Protein AF-A0A166RK08-F1 (afdb_monomer_lite)

pLDDT: mean 80.26, std 11.7, range [39.84, 94.56]

Foldseek 3Di:
DVPLVVCVVVVVLVPDPDPVSSVVSCCVSCVLVVLLVLLVLQVVLVVCVVVDPDDVVSVVVSCVVVVVLVVVLVVVLVVVVVVCVVVVHPDDVVVNVCSVVCSVVVSNVSNVVSNVVVVCVVVVNPDDPDDPPVVVVPPDPDPDPDPPPVPDDPDDDDDD

Secondary structure (DSSP, 8-state):
-HHHHHHHHHTGGGG-SSHHHHHHHHHHHHHHHHHHHHHHHHHHHHHHHHHS---HHHHHHHHHHHHHHHHHHHHHHHHHHHHHHHTT----HHHHHHHHHHHHHHHHHHHHHHHHHHHHHHTT-----------TT--PPPPPPPPTTTTS--------

Sequence (160 aa):
MLGFIQVLLKGDWRDLPTLRQRLLALEMLAMPFFQALAGLLLPTSLLLAVVLRAPVTLVLLYWLPLGLAVMLVVAEQAAFQEFRRAYGLRATWVDSVRLVVGAPFYQLVLSAAALRATVRLARGQLEWEKTTHLGAHHTVPTPREPGPRELAPRGLEGAL

Structure (mmCIF, N/CA/C/O backbone):
data_AF-A0A166RK08-F1
#
_entry.id   AF-A0A166RK08-F1
#
loop_
_atom_site.group_PDB
_atom_site.id
_atom_site.type_symbol
_atom_site.label_atom_id
_atom_site.label_alt_id
_atom_site.label_comp_id
_atom_site.label_asym_id
_atom_site.label_entity_id
_atom_site.label_seq_id
_atom_site.pdbx_PDB_ins_code
_atom_site.Cartn_x
_atom_site.Cartn_y
_atom_site.Cartn_z
_atom_site.occupancy
_atom_site.B_iso_or_equiv
_atom_site.auth_seq_id
_atom_site.auth_comp_id
_atom_site.auth_asym_id
_atom_site.auth_atom_id
_atom_site.pdbx_PDB_model_num
ATOM 1 N N . MET A 1 1 ? 5.913 12.310 -0.322 1.00 56.25 1 MET A N 1
ATOM 2 C CA . MET A 1 1 ? 6.627 11.032 -0.559 1.00 56.25 1 MET A CA 1
ATOM 3 C C . MET A 1 1 ? 8.145 11.110 -0.370 1.00 56.25 1 MET A C 1
ATOM 5 O O . MET A 1 1 ? 8.744 10.056 -0.242 1.00 56.25 1 MET A O 1
ATOM 9 N N . LEU A 1 2 ? 8.781 12.290 -0.292 1.00 62.44 2 LEU A N 1
ATOM 10 C CA . LEU A 1 2 ? 10.241 12.367 -0.098 1.00 62.44 2 LEU A CA 1
ATOM 11 C C . LEU A 1 2 ? 10.730 11.886 1.278 1.00 62.44 2 LEU A C 1
ATOM 13 O O . LEU A 1 2 ? 11.774 11.256 1.329 1.00 62.44 2 LEU A O 1
ATOM 17 N N . GLY A 1 3 ? 9.984 12.116 2.366 1.00 75.94 3 GLY A N 1
ATOM 18 C CA . GLY A 1 3 ? 10.490 11.875 3.728 1.00 75.94 3 GLY A CA 1
ATOM 19 C C . GLY A 1 3 ? 10.945 10.436 4.001 1.00 75.94 3 GLY A C 1
ATOM 20 O O . GLY A 1 3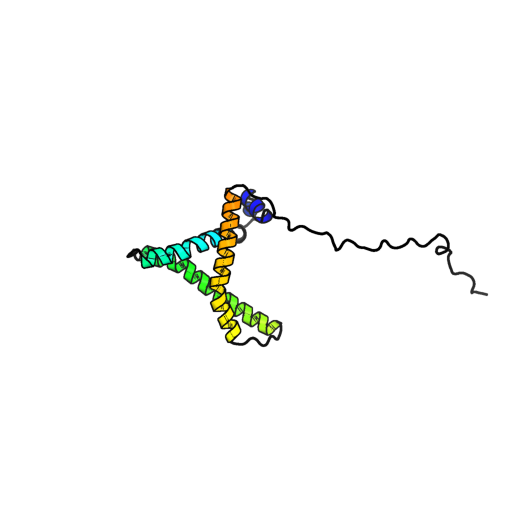 ? 12.088 10.215 4.382 1.00 75.94 3 GLY A O 1
ATOM 21 N N . PHE A 1 4 ? 10.097 9.433 3.748 1.00 81.31 4 PHE A N 1
ATOM 22 C CA . PHE A 1 4 ? 10.490 8.039 3.989 1.00 81.31 4 PHE A CA 1
ATOM 23 C C . PHE A 1 4 ? 11.543 7.553 2.978 1.00 81.31 4 PHE A C 1
ATOM 25 O O . PHE A 1 4 ? 12.470 6.852 3.359 1.00 81.31 4 PHE A O 1
ATOM 32 N N . ILE A 1 5 ? 11.475 7.968 1.707 1.00 81.44 5 ILE A N 1
ATOM 33 C CA . ILE A 1 5 ? 12.479 7.586 0.698 1.00 81.44 5 ILE A CA 1
ATOM 34 C C . ILE A 1 5 ? 13.852 8.160 1.063 1.00 81.44 5 ILE A C 1
ATOM 36 O O . ILE A 1 5 ? 14.854 7.465 0.939 1.00 81.44 5 ILE A O 1
ATOM 40 N N . GLN A 1 6 ? 13.902 9.396 1.566 1.00 82.69 6 GLN A N 1
ATOM 41 C CA . GLN A 1 6 ? 15.130 10.005 2.075 1.00 82.69 6 GLN A CA 1
ATOM 42 C C . GLN A 1 6 ? 15.705 9.194 3.233 1.00 82.69 6 GLN A C 1
ATOM 44 O O . GLN A 1 6 ? 16.880 8.858 3.190 1.00 82.69 6 GLN A O 1
ATOM 49 N N . VAL A 1 7 ? 14.887 8.815 4.217 1.00 86.06 7 VAL A N 1
ATOM 50 C CA . VAL A 1 7 ? 15.321 7.973 5.346 1.00 86.06 7 VAL A CA 1
ATOM 51 C C . VAL A 1 7 ? 15.803 6.595 4.868 1.00 86.06 7 VAL A C 1
ATOM 53 O O . VAL A 1 7 ? 16.823 6.094 5.345 1.00 86.06 7 VAL A O 1
ATOM 56 N N . LEU A 1 8 ? 15.117 5.993 3.890 1.00 85.25 8 LEU A N 1
ATOM 57 C CA . LEU A 1 8 ? 15.478 4.695 3.317 1.00 85.25 8 LEU A CA 1
ATOM 58 C C . LEU A 1 8 ? 16.829 4.749 2.589 1.00 85.25 8 LEU A C 1
ATOM 60 O O . LEU A 1 8 ? 17.678 3.889 2.829 1.00 85.25 8 LEU A O 1
ATOM 64 N N . LEU A 1 9 ? 17.022 5.757 1.728 1.00 84.00 9 LEU A N 1
ATOM 65 C CA . LEU A 1 9 ? 18.232 5.953 0.919 1.00 84.00 9 LEU A CA 1
ATOM 66 C C . LEU A 1 9 ? 19.424 6.422 1.754 1.00 84.00 9 LEU A C 1
ATOM 68 O O . LEU A 1 9 ? 20.539 5.956 1.541 1.00 84.00 9 LEU A O 1
ATOM 72 N N . LYS A 1 10 ? 19.189 7.327 2.708 1.00 86.75 10 LYS A N 1
ATOM 73 C CA . LYS A 1 10 ? 20.212 7.822 3.634 1.00 86.75 10 LYS A CA 1
ATOM 74 C C . LYS A 1 10 ? 20.691 6.723 4.582 1.00 86.75 10 LYS A C 1
ATOM 76 O O . LYS A 1 10 ? 21.840 6.736 5.003 1.00 86.75 10 LYS A O 1
ATOM 81 N N . GLY A 1 11 ? 19.838 5.736 4.855 1.00 86.00 11 GLY A N 1
ATOM 82 C CA . GLY A 1 11 ? 20.203 4.571 5.650 1.00 86.00 11 GLY A CA 1
ATOM 83 C C . GLY A 1 11 ? 20.079 4.781 7.155 1.00 86.00 11 GLY A C 1
ATOM 84 O O . GLY A 1 11 ? 20.505 3.901 7.894 1.00 86.00 11 GLY A O 1
ATOM 85 N N . ASP A 1 12 ? 19.445 5.871 7.603 1.00 85.75 12 ASP A N 1
ATOM 86 C CA . ASP A 1 12 ? 19.243 6.207 9.026 1.00 85.75 12 ASP A CA 1
ATOM 87 C C . ASP A 1 12 ? 18.565 5.057 9.811 1.00 85.75 12 ASP A C 1
ATOM 89 O O . ASP A 1 12 ? 18.757 4.888 11.011 1.00 85.75 12 ASP A O 1
ATOM 93 N N . TRP A 1 13 ? 17.795 4.199 9.131 1.00 87.38 13 TRP A N 1
ATOM 94 C CA . TRP A 1 13 ? 17.163 3.011 9.720 1.00 87.38 13 TRP A CA 1
ATOM 95 C C . TRP A 1 13 ? 18.163 1.941 10.195 1.00 87.38 13 TRP A C 1
ATOM 97 O O . TRP A 1 13 ? 17.809 1.082 11.005 1.00 87.38 13 TRP A O 1
ATOM 107 N N . ARG A 1 14 ? 19.407 1.961 9.700 1.00 86.94 14 ARG A N 1
ATOM 108 C CA . ARG A 1 14 ? 20.468 1.018 10.091 1.00 86.94 14 ARG A CA 1
ATOM 109 C C . ARG A 1 14 ? 21.079 1.357 11.444 1.00 86.94 14 ARG A C 1
ATOM 111 O O . ARG A 1 14 ? 21.605 0.454 12.090 1.00 86.94 14 ARG A O 1
ATOM 118 N N . ASP A 1 15 ? 20.938 2.597 11.897 1.00 90.31 15 ASP A N 1
ATOM 119 C CA . ASP A 1 15 ? 21.475 3.056 13.181 1.00 90.31 15 ASP A CA 1
ATOM 120 C C . ASP A 1 15 ? 20.633 2.579 14.374 1.00 90.31 15 ASP A C 1
ATOM 122 O O . ASP A 1 15 ? 21.021 2.737 15.531 1.00 90.31 15 ASP A O 1
ATOM 126 N N . LEU A 1 16 ? 19.493 1.928 14.115 1.00 88.75 16 LEU A N 1
ATOM 127 C CA . LEU A 1 16 ? 18.654 1.358 15.162 1.00 88.75 16 LEU A CA 1
ATOM 128 C C . LEU A 1 16 ? 19.391 0.241 15.928 1.00 88.75 16 LEU A C 1
ATOM 130 O O . LEU A 1 16 ? 20.085 -0.579 15.311 1.00 88.75 16 LEU A O 1
ATOM 134 N N . PRO A 1 17 ? 19.222 0.162 17.261 1.00 89.50 17 PRO A N 1
ATOM 135 C CA . PRO A 1 17 ? 20.058 -0.681 18.113 1.00 89.50 17 PRO A CA 1
ATOM 136 C C . PRO A 1 17 ? 19.747 -2.176 17.987 1.00 89.50 17 PRO A C 1
ATOM 138 O O . PRO A 1 17 ? 20.642 -3.000 18.149 1.00 89.50 17 PRO A O 1
ATOM 141 N N . THR A 1 18 ? 18.502 -2.554 17.675 1.00 94.00 18 THR A N 1
ATOM 142 C CA . THR A 1 18 ? 18.110 -3.970 17.558 1.00 94.00 18 THR A CA 1
ATOM 143 C C . THR A 1 18 ? 17.767 -4.365 16.126 1.00 94.00 18 THR A C 1
ATOM 145 O O . THR A 1 18 ? 17.144 -3.605 15.384 1.00 94.00 18 THR A O 1
ATOM 148 N N . LEU A 1 19 ? 18.094 -5.608 15.748 1.00 89.50 19 LEU A N 1
ATOM 149 C CA . LEU A 1 19 ? 17.718 -6.173 14.444 1.00 89.50 19 LEU A CA 1
ATOM 150 C C . LEU A 1 19 ? 16.202 -6.143 14.216 1.00 89.50 19 LEU A C 1
ATOM 152 O O . LEU A 1 19 ? 15.757 -5.861 13.109 1.00 89.50 19 LEU A O 1
ATOM 156 N N . ARG A 1 20 ? 15.406 -6.364 15.269 1.00 89.88 20 ARG A N 1
ATOM 157 C CA . ARG A 1 20 ? 13.942 -6.299 15.194 1.00 89.88 20 ARG A CA 1
ATOM 158 C C . ARG A 1 20 ? 13.452 -4.897 14.830 1.00 89.88 20 ARG A C 1
ATOM 160 O O . ARG A 1 20 ? 12.595 -4.770 13.967 1.00 89.88 20 ARG A O 1
ATOM 167 N N . GLN A 1 21 ? 14.009 -3.850 15.440 1.00 88.31 21 GLN A N 1
ATOM 168 C CA . GLN A 1 21 ? 13.662 -2.465 15.097 1.00 88.31 21 GLN A CA 1
ATOM 169 C C . GLN A 1 21 ? 14.091 -2.108 13.674 1.00 88.31 21 GLN A C 1
ATOM 171 O O . GLN A 1 21 ? 13.336 -1.445 12.972 1.00 88.31 21 GLN A O 1
ATOM 176 N N . ARG A 1 22 ? 15.257 -2.591 13.224 1.00 91.56 22 ARG A N 1
ATOM 177 C CA . ARG A 1 22 ? 15.703 -2.420 11.832 1.00 91.56 22 ARG A CA 1
ATOM 178 C C . ARG A 1 22 ? 14.738 -3.074 10.850 1.00 91.56 22 ARG A C 1
ATOM 180 O O . ARG A 1 22 ? 14.401 -2.458 9.846 1.00 91.56 22 ARG A O 1
ATOM 187 N N . LEU A 1 23 ? 14.282 -4.293 11.151 1.00 89.25 23 LEU A N 1
ATOM 188 C CA . LEU A 1 23 ? 13.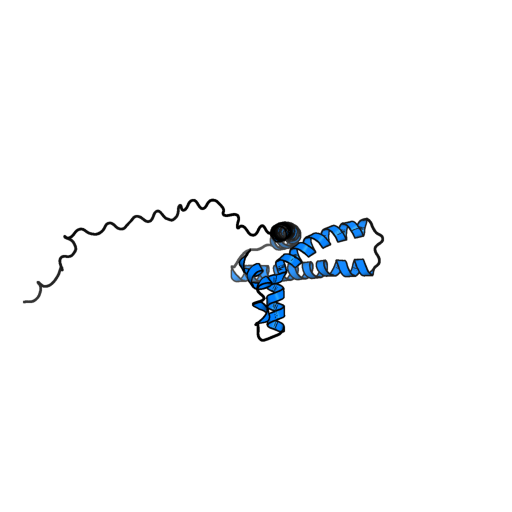325 -5.014 10.313 1.00 89.25 23 LEU A CA 1
ATOM 189 C C . LEU A 1 23 ? 11.980 -4.284 10.249 1.00 89.25 23 LEU A C 1
ATOM 191 O O . LEU A 1 23 ? 11.457 -4.095 9.161 1.00 89.25 23 LEU A O 1
ATOM 195 N N . LEU A 1 24 ? 11.469 -3.822 11.395 1.00 88.81 24 LEU A N 1
ATOM 196 C CA . LEU A 1 24 ? 10.213 -3.068 11.476 1.00 88.81 24 LEU A CA 1
ATOM 197 C C . LEU A 1 24 ? 10.296 -1.726 10.738 1.00 88.81 24 LEU A C 1
ATOM 199 O O . LEU A 1 24 ? 9.372 -1.346 10.026 1.00 88.81 24 LEU A O 1
ATOM 203 N N . ALA A 1 25 ? 11.416 -1.012 10.872 1.00 89.56 25 ALA A N 1
ATOM 204 C CA . ALA A 1 25 ? 11.645 0.212 10.116 1.00 89.56 25 ALA A CA 1
ATOM 205 C C . ALA A 1 25 ? 11.668 -0.092 8.614 1.00 89.56 25 ALA A C 1
ATOM 207 O O . ALA A 1 25 ? 10.941 0.535 7.847 1.00 89.56 25 ALA A O 1
ATOM 208 N N . LEU A 1 26 ? 12.444 -1.095 8.194 1.00 89.38 26 LEU A N 1
ATOM 209 C CA . LEU A 1 26 ? 12.509 -1.502 6.796 1.00 89.38 26 LEU A CA 1
ATOM 210 C C . LEU A 1 26 ? 11.131 -1.902 6.257 1.00 89.38 26 LEU A C 1
ATOM 212 O O . LEU A 1 26 ? 10.788 -1.494 5.155 1.00 89.38 26 LEU A O 1
ATOM 216 N N . GLU A 1 27 ? 10.337 -2.640 7.031 1.00 84.94 27 GLU A N 1
ATOM 217 C CA . GLU A 1 27 ? 8.965 -3.016 6.689 1.00 84.94 27 GLU A CA 1
ATOM 218 C C . GLU A 1 27 ? 8.107 -1.777 6.402 1.00 84.94 27 GLU A C 1
ATOM 220 O O . GLU A 1 27 ? 7.556 -1.658 5.308 1.00 84.94 27 GLU A O 1
ATOM 225 N N . MET A 1 28 ? 8.069 -0.806 7.322 1.00 87.00 28 MET A N 1
ATOM 226 C CA . MET A 1 28 ? 7.292 0.429 7.145 1.00 87.00 28 MET A CA 1
ATOM 227 C C . MET A 1 28 ? 7.781 1.270 5.959 1.00 87.00 28 MET A C 1
ATOM 229 O O . MET A 1 28 ? 6.979 1.810 5.198 1.00 87.00 28 MET A O 1
ATOM 233 N N . LEU A 1 29 ? 9.100 1.384 5.788 1.00 89.00 29 LEU A N 1
ATOM 234 C CA . LEU A 1 29 ? 9.723 2.179 4.728 1.00 89.00 29 LEU A CA 1
ATOM 235 C C . LEU A 1 29 ? 9.573 1.535 3.340 1.00 89.00 29 LEU A C 1
ATOM 237 O O . LEU A 1 29 ? 9.441 2.248 2.342 1.00 89.00 29 LEU A O 1
ATOM 241 N N . ALA A 1 30 ? 9.589 0.203 3.267 1.00 86.88 30 ALA A N 1
ATOM 242 C CA . ALA A 1 30 ? 9.502 -0.554 2.022 1.00 86.88 30 ALA A CA 1
ATOM 243 C C . ALA A 1 30 ? 8.057 -0.894 1.612 1.00 86.88 30 ALA A C 1
ATOM 245 O O . ALA A 1 30 ? 7.824 -1.272 0.460 1.00 86.88 30 ALA A O 1
ATOM 246 N N . MET A 1 31 ? 7.084 -0.737 2.516 1.00 85.19 31 MET A N 1
ATOM 247 C CA . MET A 1 31 ? 5.677 -1.095 2.301 1.00 85.19 31 MET A CA 1
ATOM 248 C C . MET A 1 31 ? 5.093 -0.603 0.961 1.00 85.19 31 MET A C 1
ATOM 250 O O . MET A 1 31 ? 4.500 -1.421 0.252 1.00 85.19 31 MET A O 1
ATOM 254 N N . PRO A 1 32 ? 5.306 0.656 0.516 1.00 84.00 32 PRO A N 1
ATOM 255 C CA . PRO A 1 32 ? 4.761 1.128 -0.761 1.00 84.00 32 PRO A CA 1
ATOM 256 C C . PRO A 1 32 ? 5.309 0.371 -1.980 1.00 84.00 32 PRO A C 1
ATOM 258 O O . PRO A 1 32 ? 4.610 0.212 -2.979 1.00 84.00 32 PRO A O 1
ATOM 261 N N . PHE A 1 33 ? 6.547 -0.127 -1.911 1.00 85.00 33 PHE A N 1
ATOM 262 C CA . PHE A 1 33 ? 7.160 -0.901 -2.992 1.00 85.00 33 PHE A CA 1
ATOM 263 C C . PHE A 1 33 ? 6.607 -2.322 -3.042 1.00 85.00 33 PHE A C 1
ATOM 265 O O . PHE A 1 33 ? 6.311 -2.820 -4.126 1.00 85.00 33 PHE A O 1
ATOM 272 N N . PHE A 1 34 ? 6.403 -2.953 -1.881 1.00 84.38 34 PHE A N 1
ATOM 273 C CA . PHE A 1 34 ? 5.708 -4.238 -1.810 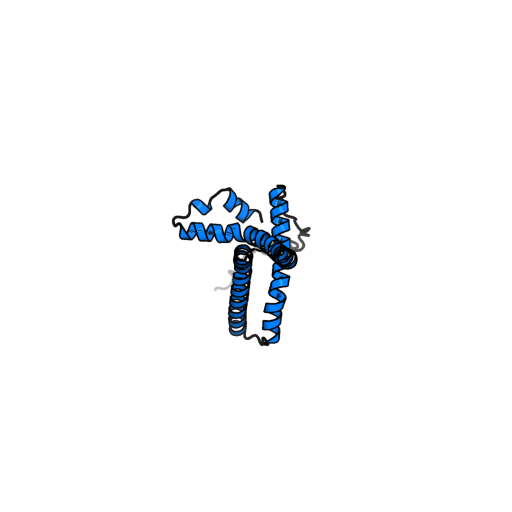1.00 84.38 34 PHE A CA 1
ATOM 274 C C . PHE A 1 34 ? 4.274 -4.129 -2.323 1.00 84.38 34 PHE A C 1
ATOM 276 O O . PHE A 1 34 ? 3.818 -5.016 -3.037 1.00 84.38 34 PHE A O 1
ATOM 283 N N . GLN A 1 35 ? 3.587 -3.023 -2.035 1.00 84.38 35 GLN A N 1
ATOM 284 C CA . GLN A 1 35 ? 2.250 -2.752 -2.554 1.00 84.38 35 GLN A CA 1
ATOM 285 C C . GLN A 1 35 ? 2.244 -2.591 -4.081 1.00 84.38 35 GLN A C 1
ATOM 287 O O . GLN A 1 35 ? 1.394 -3.174 -4.751 1.00 84.38 35 GLN A O 1
ATOM 292 N N . ALA A 1 36 ? 3.212 -1.865 -4.650 1.00 86.06 36 ALA A N 1
ATOM 293 C CA . ALA A 1 36 ? 3.376 -1.773 -6.101 1.00 86.06 36 ALA A CA 1
ATOM 294 C C . ALA A 1 36 ? 3.671 -3.147 -6.734 1.00 86.06 36 ALA A C 1
ATOM 296 O O . ALA A 1 36 ? 3.078 -3.500 -7.754 1.00 86.06 36 ALA A O 1
ATOM 297 N N . LEU A 1 37 ? 4.548 -3.943 -6.110 1.00 86.25 37 LEU A N 1
ATOM 298 C CA . LEU A 1 37 ? 4.895 -5.288 -6.566 1.00 86.25 37 LEU A CA 1
ATOM 299 C C . LEU A 1 37 ? 3.691 -6.235 -6.506 1.00 86.25 37 LEU A C 1
ATOM 301 O O . LEU A 1 37 ? 3.404 -6.914 -7.487 1.00 86.25 37 LEU A O 1
ATOM 305 N N . ALA A 1 38 ? 2.956 -6.255 -5.394 1.00 82.62 38 ALA A N 1
ATOM 306 C CA . ALA A 1 38 ? 1.732 -7.040 -5.239 1.00 82.62 38 ALA A CA 1
ATOM 307 C C . ALA A 1 38 ? 0.675 -6.638 -6.278 1.00 82.62 38 ALA A C 1
ATOM 309 O O . ALA A 1 38 ? 0.050 -7.503 -6.891 1.00 82.62 38 ALA A O 1
ATOM 310 N N . GLY A 1 39 ? 0.548 -5.333 -6.535 1.00 83.06 39 GLY A N 1
ATOM 311 C CA . GLY A 1 39 ? -0.302 -4.772 -7.580 1.00 83.06 39 GLY A CA 1
ATOM 312 C C . GLY A 1 39 ? 0.016 -5.263 -8.991 1.00 83.06 39 GLY A C 1
ATOM 313 O O . GLY A 1 39 ? -0.889 -5.363 -9.812 1.00 83.06 39 GLY A O 1
ATOM 314 N N . LEU A 1 40 ? 1.279 -5.597 -9.274 1.00 84.88 40 LEU A N 1
ATOM 315 C CA . LEU A 1 40 ? 1.705 -6.180 -10.548 1.00 84.88 40 LEU A CA 1
ATOM 316 C C . LEU A 1 40 ? 1.575 -7.710 -10.555 1.00 84.88 40 LEU A C 1
ATOM 318 O O . LEU A 1 40 ? 1.139 -8.296 -11.546 1.00 84.88 40 LEU A O 1
ATOM 322 N N . LEU A 1 41 ? 1.939 -8.366 -9.452 1.00 82.81 41 LEU A N 1
ATOM 323 C CA . LEU A 1 41 ? 1.940 -9.823 -9.331 1.00 82.81 41 LEU A CA 1
ATOM 324 C C . LEU A 1 41 ? 0.532 -10.418 -9.360 1.00 82.81 41 LEU A C 1
ATOM 326 O O . LEU A 1 41 ? 0.344 -11.440 -10.006 1.00 82.81 41 LEU A O 1
ATOM 330 N N . LEU A 1 42 ? -0.457 -9.796 -8.711 1.00 78.44 42 LEU A N 1
ATOM 331 C CA . LEU A 1 42 ? -1.838 -10.299 -8.679 1.00 78.44 42 LEU A CA 1
ATOM 332 C C . LEU A 1 42 ? -2.511 -10.396 -10.064 1.00 78.44 42 LEU A C 1
ATOM 334 O O . LEU A 1 42 ? -3.018 -11.465 -10.396 1.00 78.44 42 LEU A O 1
ATOM 338 N N . PRO A 1 43 ? -2.530 -9.352 -10.916 1.00 78.88 43 PRO A N 1
ATOM 339 C CA . PRO A 1 43 ? -3.102 -9.483 -12.257 1.00 78.88 43 PRO A CA 1
ATOM 340 C C . PRO A 1 43 ? -2.274 -10.426 -13.137 1.00 78.88 43 PRO A C 1
ATOM 342 O O . PRO A 1 43 ? -2.834 -11.180 -13.933 1.00 78.88 43 PRO A O 1
ATOM 345 N N . THR A 1 44 ? -0.947 -10.432 -12.967 1.00 80.12 44 THR A N 1
ATOM 346 C CA . THR A 1 44 ? -0.053 -11.332 -13.709 1.00 80.12 44 THR A CA 1
ATOM 347 C C . THR A 1 44 ? -0.311 -12.793 -13.346 1.00 80.12 44 THR A C 1
ATOM 349 O O . THR A 1 44 ? -0.335 -13.647 -14.226 1.00 80.12 44 THR A O 1
ATOM 352 N N . SER A 1 45 ? -0.559 -13.094 -12.070 1.00 69.44 45 SER A N 1
ATOM 353 C CA . SER A 1 45 ? -0.866 -14.446 -11.606 1.00 69.44 45 SER A CA 1
ATOM 354 C C . SER A 1 45 ? -2.183 -14.957 -12.161 1.00 69.44 45 SER A C 1
ATOM 356 O O . SER A 1 45 ? -2.237 -16.088 -12.636 1.00 69.44 45 SER A O 1
ATOM 358 N N . LEU A 1 46 ? -3.216 -14.112 -12.172 1.00 74.69 46 LEU A N 1
ATOM 359 C CA . LEU A 1 46 ? -4.514 -14.445 -12.743 1.00 74.69 46 LEU A CA 1
ATOM 360 C C . LEU A 1 46 ? -4.389 -14.729 -14.245 1.00 74.69 46 LEU A C 1
ATOM 362 O O . LEU A 1 46 ? -4.926 -15.721 -14.731 1.00 74.69 46 LEU A O 1
ATOM 366 N N . LEU A 1 47 ? -3.622 -13.904 -14.965 1.00 79.94 47 LEU A N 1
ATOM 367 C CA . LEU A 1 47 ? -3.349 -14.105 -16.387 1.00 79.94 47 LEU A CA 1
ATOM 368 C C . LEU A 1 47 ? -2.590 -15.417 -16.638 1.00 79.94 47 LEU A C 1
ATOM 370 O O . LEU A 1 47 ? -2.999 -16.219 -17.475 1.00 79.94 47 LEU A O 1
ATOM 374 N N . LEU A 1 48 ? -1.511 -15.668 -15.892 1.00 75.00 48 LEU A N 1
ATOM 375 C CA . LEU A 1 48 ? -0.709 -16.888 -16.020 1.00 75.00 48 LEU A CA 1
ATOM 376 C C . LEU A 1 48 ? -1.502 -18.144 -15.644 1.00 75.00 48 LEU A C 1
ATOM 378 O O . LEU A 1 48 ? -1.313 -19.171 -16.284 1.00 75.00 48 LEU A O 1
ATOM 382 N N . ALA A 1 49 ? -2.391 -18.078 -14.651 1.00 70.12 49 ALA A N 1
ATOM 383 C CA . ALA A 1 49 ? -3.225 -19.208 -14.244 1.00 70.12 49 ALA A CA 1
ATOM 384 C C . ALA A 1 49 ? -4.234 -19.618 -15.328 1.00 70.12 49 ALA A C 1
ATOM 386 O O . ALA A 1 49 ? -4.552 -20.798 -15.454 1.00 70.12 49 ALA A O 1
ATOM 387 N N . VAL A 1 50 ? -4.726 -18.658 -16.117 1.00 72.19 50 VAL A N 1
ATOM 388 C CA . VAL A 1 50 ? -5.642 -18.923 -17.236 1.00 72.19 50 VAL A CA 1
ATOM 389 C C . VAL A 1 50 ? -4.883 -19.393 -18.483 1.00 72.19 50 VAL A C 1
ATOM 391 O O . VAL A 1 50 ? -5.388 -20.231 -19.228 1.00 72.19 50 VAL A O 1
ATOM 394 N N . VAL A 1 51 ? -3.673 -18.873 -18.718 1.00 74.81 51 VAL A N 1
ATOM 395 C CA . VAL A 1 51 ? -2.923 -19.090 -19.969 1.00 74.81 51 VAL A CA 1
ATOM 396 C C . VAL A 1 51 ? -1.945 -20.271 -19.895 1.00 74.81 51 VAL A C 1
ATOM 398 O O . VAL A 1 51 ? -1.767 -20.976 -20.887 1.00 74.81 51 VAL A O 1
ATOM 401 N N . LEU A 1 52 ? -1.307 -20.522 -18.749 1.00 64.94 52 LEU 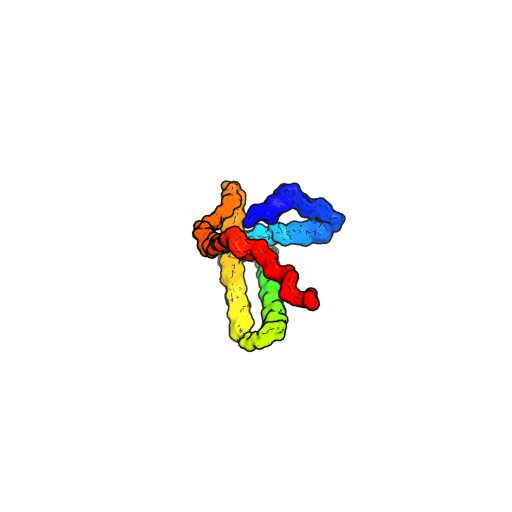A N 1
ATOM 402 C CA . LEU A 1 52 ? -0.347 -21.613 -18.578 1.00 64.94 52 LEU A CA 1
ATOM 403 C C . LEU A 1 52 ? -0.927 -22.717 -17.692 1.00 64.94 52 LEU A C 1
ATOM 405 O O . LEU A 1 52 ? -1.429 -22.462 -16.600 1.00 64.94 52 LEU A O 1
ATOM 409 N N . ARG A 1 53 ? -0.731 -23.978 -18.103 1.00 66.88 53 ARG A N 1
ATOM 410 C CA . ARG A 1 53 ? -0.760 -25.143 -17.199 1.00 66.88 53 ARG A CA 1
ATOM 411 C C . ARG A 1 53 ? 0.424 -25.027 -16.235 1.00 66.88 53 ARG A C 1
ATOM 413 O O . ARG A 1 53 ? 1.467 -25.643 -16.440 1.00 66.88 53 ARG A O 1
ATOM 420 N N . ALA A 1 54 ? 0.305 -24.124 -15.267 1.00 63.69 54 ALA A N 1
ATOM 421 C CA . ALA A 1 54 ? 1.416 -23.706 -14.436 1.00 63.69 54 ALA A CA 1
ATOM 422 C C . ALA A 1 54 ? 1.862 -24.851 -13.508 1.00 63.69 54 ALA A C 1
ATOM 424 O O . ALA A 1 54 ? 1.018 -25.555 -12.947 1.00 63.69 54 ALA A O 1
ATOM 425 N N . PRO A 1 55 ? 3.178 -25.041 -13.313 1.00 73.75 55 PRO A N 1
ATOM 426 C CA . PRO A 1 55 ? 3.688 -25.980 -12.325 1.00 73.75 55 PRO A CA 1
ATOM 427 C C . PRO A 1 55 ? 3.175 -25.608 -10.929 1.00 73.75 55 PRO A C 1
ATOM 429 O O . PRO A 1 55 ? 3.129 -24.431 -10.563 1.00 73.75 55 PRO A O 1
ATOM 432 N N . VAL A 1 56 ? 2.826 -26.625 -10.137 1.00 76.94 56 VAL A N 1
ATOM 433 C CA . VAL A 1 56 ? 2.204 -26.493 -8.804 1.00 76.94 56 VAL A CA 1
ATOM 434 C C . VAL A 1 56 ? 2.959 -25.516 -7.893 1.00 76.94 56 VAL A C 1
ATOM 436 O O . VAL A 1 56 ? 2.337 -24.752 -7.160 1.00 76.94 56 VAL A O 1
ATOM 439 N N . THR A 1 57 ? 4.290 -25.462 -7.981 1.00 77.06 57 THR A N 1
ATOM 440 C CA . THR A 1 57 ? 5.125 -24.537 -7.198 1.00 77.06 57 THR A CA 1
ATOM 441 C C . THR A 1 57 ? 4.810 -23.063 -7.466 1.00 77.06 57 THR A C 1
ATOM 443 O O . THR A 1 57 ? 4.752 -22.274 -6.526 1.00 77.06 57 THR A O 1
ATOM 446 N N . LEU A 1 58 ? 4.572 -22.678 -8.726 1.00 74.06 58 LEU A N 1
ATOM 447 C CA . LEU A 1 58 ? 4.204 -21.298 -9.067 1.00 74.06 58 LEU A CA 1
ATOM 448 C C . LEU A 1 58 ? 2.808 -20.961 -8.553 1.00 74.06 58 LEU A C 1
ATOM 450 O O . LEU A 1 58 ? 2.593 -19.857 -8.062 1.00 74.06 58 LEU A O 1
ATOM 454 N N . VAL A 1 59 ? 1.885 -21.922 -8.614 1.00 74.62 59 VAL A N 1
ATOM 455 C CA . VAL A 1 59 ? 0.545 -21.761 -8.044 1.00 74.62 59 VAL A CA 1
ATOM 456 C C . VAL A 1 59 ? 0.658 -21.484 -6.544 1.00 74.62 59 VAL A C 1
ATOM 458 O O . VAL A 1 59 ? 0.155 -20.465 -6.085 1.00 74.62 59 VAL A O 1
ATOM 461 N N . LEU A 1 60 ? 1.396 -22.310 -5.795 1.00 79.38 60 LEU A N 1
ATOM 462 C CA . LEU A 1 60 ? 1.612 -22.118 -4.355 1.00 79.38 60 LEU A CA 1
ATOM 463 C C . LEU A 1 60 ? 2.235 -20.755 -4.026 1.00 79.38 60 LEU A C 1
ATOM 465 O O . LEU A 1 60 ? 1.756 -20.073 -3.122 1.00 79.38 60 LEU A O 1
ATOM 469 N N . LEU A 1 61 ? 3.253 -20.327 -4.780 1.00 78.81 61 LEU A N 1
ATOM 470 C CA . LEU A 1 61 ? 3.893 -19.026 -4.572 1.00 78.81 61 LEU A CA 1
ATOM 471 C C . LEU A 1 61 ? 2.910 -17.862 -4.776 1.00 78.81 61 LEU A C 1
ATOM 473 O O . LEU A 1 61 ? 2.928 -16.895 -4.018 1.00 78.81 61 LEU A O 1
ATOM 477 N N . TYR A 1 62 ? 2.022 -17.968 -5.765 1.00 73.00 62 TYR A N 1
ATOM 478 C CA . TYR A 1 62 ? 1.014 -16.946 -6.040 1.00 73.00 62 TYR A CA 1
ATOM 479 C C . TYR A 1 62 ? -0.169 -16.944 -5.063 1.00 73.00 62 TYR A C 1
ATOM 481 O O . TYR A 1 62 ? -0.858 -15.929 -4.962 1.00 73.00 62 TYR A O 1
ATOM 489 N N . TRP A 1 63 ? -0.375 -18.014 -4.291 1.00 77.94 63 TRP A N 1
ATOM 490 C CA . TRP A 1 63 ? -1.370 -18.040 -3.214 1.00 77.94 63 TRP A CA 1
ATOM 491 C C . TRP A 1 63 ? -0.919 -17.299 -1.946 1.00 77.94 63 TRP A C 1
ATOM 493 O O . TRP A 1 63 ? -1.778 -16.833 -1.198 1.00 77.94 63 TRP A O 1
ATOM 503 N N . LEU A 1 64 ? 0.389 -17.119 -1.709 1.00 82.44 64 LEU A N 1
ATOM 504 C CA . LEU A 1 64 ? 0.890 -16.352 -0.554 1.00 82.44 64 LEU A CA 1
ATOM 505 C C . LEU A 1 64 ? 0.305 -14.929 -0.451 1.00 82.44 64 LEU A C 1
ATOM 507 O O . LEU A 1 64 ? -0.252 -14.603 0.599 1.00 82.44 64 LEU A O 1
ATOM 511 N N . PRO A 1 65 ? 0.396 -14.065 -1.485 1.00 77.50 65 PRO A N 1
ATOM 512 C CA . PRO A 1 65 ? -0.140 -12.706 -1.400 1.00 77.50 65 PRO A CA 1
ATOM 513 C C . PRO A 1 65 ? -1.658 -12.688 -1.199 1.00 77.50 65 PRO A C 1
ATOM 515 O O . PRO A 1 65 ? -2.167 -11.802 -0.517 1.00 77.50 65 PRO A O 1
ATOM 518 N N . LEU A 1 66 ? -2.379 -13.681 -1.729 1.00 79.75 66 LEU A N 1
ATOM 519 C CA . LEU A 1 66 ? -3.814 -13.818 -1.494 1.00 79.75 66 LEU A CA 1
ATOM 520 C C . LEU A 1 66 ? -4.109 -14.170 -0.030 1.00 79.75 66 LEU A C 1
ATOM 522 O O . LEU A 1 66 ? -4.978 -13.550 0.576 1.00 79.75 66 LEU A O 1
ATOM 526 N N . GLY A 1 67 ? -3.355 -15.100 0.561 1.00 84.88 67 GLY A N 1
ATOM 527 C CA . GLY A 1 67 ? -3.460 -15.419 1.987 1.00 84.88 67 GLY A CA 1
ATOM 528 C C . GLY A 1 67 ? -3.239 -14.190 2.874 1.00 84.88 67 GLY A C 1
ATOM 529 O O . GLY A 1 67 ? -4.042 -13.924 3.768 1.00 84.88 67 GLY A O 1
ATOM 530 N N . LEU A 1 68 ? -2.212 -13.387 2.574 1.00 85.00 68 LEU A N 1
ATOM 531 C CA . LEU A 1 68 ? -1.947 -12.130 3.284 1.00 85.00 68 LEU A CA 1
ATOM 532 C C . LEU A 1 68 ? -3.075 -11.103 3.105 1.00 85.00 68 LEU A C 1
ATOM 534 O O . LEU A 1 68 ? -3.477 -10.467 4.078 1.00 85.00 68 LEU A O 1
ATOM 538 N N . ALA A 1 69 ? -3.623 -10.963 1.895 1.00 83.25 69 ALA A N 1
ATOM 539 C CA . ALA A 1 69 ? -4.752 -10.069 1.639 1.00 83.25 69 ALA A CA 1
ATOM 540 C C . ALA A 1 69 ? -6.003 -10.487 2.430 1.00 83.25 69 ALA A C 1
ATOM 542 O O . ALA A 1 69 ? -6.677 -9.639 3.010 1.00 83.25 69 ALA A O 1
ATOM 543 N N . VAL A 1 70 ? -6.284 -11.791 2.520 1.00 88.94 70 VAL A N 1
ATOM 544 C CA . VAL A 1 70 ? -7.389 -12.313 3.340 1.00 88.94 70 VAL A CA 1
ATOM 545 C C . VAL A 1 70 ? -7.170 -11.991 4.818 1.00 88.94 70 VAL A C 1
ATOM 547 O O . VAL A 1 70 ? -8.092 -11.514 5.477 1.00 88.94 70 VAL A O 1
ATOM 550 N N . MET A 1 71 ? -5.956 -12.195 5.340 1.00 91.38 71 MET A N 1
ATOM 551 C CA . MET A 1 71 ? -5.630 -11.834 6.725 1.00 91.38 71 MET A CA 1
ATOM 552 C C . MET A 1 71 ? -5.827 -10.338 6.994 1.00 91.38 71 MET A C 1
ATOM 554 O O . MET A 1 71 ? -6.358 -9.977 8.044 1.00 91.38 71 MET A O 1
ATOM 558 N N . LEU A 1 72 ? -5.445 -9.475 6.048 1.00 90.00 72 LEU A N 1
ATOM 559 C CA . LEU A 1 72 ? -5.641 -8.032 6.161 1.00 90.00 72 LEU A CA 1
ATOM 560 C C . LEU A 1 72 ? -7.129 -7.677 6.241 1.00 90.00 72 LEU A C 1
ATOM 562 O O . LEU A 1 72 ? -7.528 -6.960 7.153 1.00 90.00 72 LEU A O 1
ATOM 566 N N . VAL A 1 73 ? -7.961 -8.248 5.367 1.00 92.38 73 VAL A N 1
ATOM 567 C CA . VAL A 1 73 ? -9.415 -8.027 5.402 1.00 92.38 73 VAL A CA 1
ATOM 568 C C . VAL A 1 73 ? -10.011 -8.498 6.730 1.00 92.38 73 VAL A C 1
ATOM 570 O O . VAL A 1 73 ? -10.855 -7.813 7.300 1.00 92.38 73 VAL A O 1
ATOM 573 N N . VAL A 1 74 ? -9.561 -9.631 7.282 1.00 94.56 74 VAL A N 1
ATOM 574 C CA . VAL A 1 74 ? -9.999 -10.095 8.612 1.00 94.56 74 VAL A CA 1
ATOM 575 C C . VAL A 1 74 ? -9.612 -9.097 9.710 1.00 94.56 74 VAL A C 1
ATOM 577 O O . VAL A 1 74 ? -10.431 -8.801 10.583 1.00 94.56 74 VAL A O 1
ATOM 580 N N . ALA A 1 75 ? -8.400 -8.541 9.658 1.00 93.94 75 ALA A N 1
ATOM 581 C CA . ALA A 1 75 ? -7.964 -7.508 10.595 1.00 93.94 75 ALA A CA 1
ATOM 582 C C . ALA A 1 75 ? -8.795 -6.220 10.458 1.00 93.94 75 ALA A C 1
ATOM 584 O O . ALA A 1 75 ? -9.202 -5.643 11.466 1.00 93.94 75 ALA A O 1
ATOM 585 N N . GLU A 1 76 ? -9.122 -5.806 9.231 1.00 93.00 76 GLU A N 1
ATOM 586 C CA . GLU A 1 76 ? -10.015 -4.675 8.959 1.00 93.00 76 GLU A CA 1
ATOM 587 C C . GLU A 1 76 ? -11.424 -4.919 9.512 1.00 93.00 76 GLU A C 1
ATOM 589 O O . GLU A 1 76 ? -12.008 -4.015 10.107 1.00 93.00 76 GLU A O 1
ATOM 594 N N . GLN A 1 77 ? -11.959 -6.141 9.395 1.00 94.19 77 GLN A N 1
ATOM 595 C CA . GLN A 1 77 ? -13.239 -6.493 10.017 1.00 94.19 77 GLN A CA 1
ATOM 596 C C . GLN A 1 77 ? -13.174 -6.366 11.542 1.00 94.19 77 GLN A C 1
ATOM 598 O O . GLN A 1 77 ? -14.084 -5.799 12.143 1.00 94.19 77 GLN A O 1
ATOM 603 N N . ALA A 1 78 ? -12.109 -6.863 12.178 1.00 93.12 78 ALA A N 1
ATOM 604 C CA . ALA A 1 78 ? -11.936 -6.744 13.625 1.00 93.12 78 ALA A CA 1
ATOM 605 C C . ALA A 1 78 ? -11.855 -5.270 14.062 1.00 93.12 78 ALA A C 1
ATOM 607 O O . ALA A 1 78 ? -12.570 -4.857 14.977 1.00 93.12 78 ALA A O 1
ATOM 608 N N . ALA A 1 79 ? -11.061 -4.462 13.353 1.00 92.25 79 ALA A N 1
ATOM 609 C CA . ALA A 1 79 ? -10.945 -3.026 13.591 1.00 92.25 79 ALA A CA 1
ATOM 610 C C . ALA A 1 79 ? -12.282 -2.297 13.389 1.00 92.25 79 ALA A C 1
ATOM 612 O O . ALA A 1 79 ? -12.644 -1.436 14.187 1.00 92.25 79 ALA A O 1
ATOM 613 N N . PHE A 1 80 ? -13.054 -2.670 12.367 1.00 92.25 80 PHE A N 1
ATOM 614 C CA . PHE A 1 80 ? -14.376 -2.106 12.110 1.00 92.25 80 PHE A CA 1
ATOM 615 C C . PHE A 1 80 ? -15.362 -2.401 13.245 1.00 92.25 80 PHE A C 1
ATOM 617 O O . PHE A 1 80 ? -16.109 -1.512 13.655 1.00 92.25 80 PHE A O 1
ATOM 624 N N . GLN A 1 81 ? -15.351 -3.620 13.794 1.00 90.44 81 GLN A N 1
ATOM 625 C CA . GLN A 1 81 ? -16.210 -3.960 14.931 1.00 90.44 81 GLN A CA 1
ATOM 626 C C . GLN A 1 81 ? -15.813 -3.200 16.198 1.00 90.44 81 GLN A C 1
ATOM 628 O O . GLN A 1 81 ? -16.690 -2.746 16.934 1.00 90.44 81 GLN A O 1
ATOM 633 N N . GLU A 1 82 ? -14.514 -3.025 16.437 1.00 91.81 82 GLU A N 1
ATOM 634 C CA . GLU A 1 82 ? -14.025 -2.234 17.566 1.00 91.81 82 GLU A CA 1
ATOM 635 C C . GLU A 1 82 ? -14.411 -0.758 17.416 1.00 91.81 82 GLU A C 1
ATOM 637 O O . GLU A 1 82 ? -14.985 -0.162 18.326 1.00 91.81 82 GLU A O 1
ATOM 642 N N . PHE A 1 83 ? -14.219 -0.191 16.223 1.00 91.94 83 PHE A N 1
ATOM 643 C CA . PHE A 1 83 ? -14.616 1.177 15.898 1.00 91.94 83 PHE A CA 1
ATOM 644 C C . PHE A 1 83 ? -16.122 1.387 16.084 1.00 91.94 83 PHE A C 1
ATOM 646 O O . PHE A 1 83 ? -16.566 2.355 16.701 1.00 91.94 83 PHE A O 1
ATOM 653 N N . ARG A 1 84 ? -16.935 0.437 15.616 1.00 90.50 84 ARG A N 1
ATOM 654 C CA . ARG A 1 84 ? -18.385 0.469 15.804 1.00 90.50 84 ARG A CA 1
ATOM 655 C C . ARG A 1 84 ? -18.758 0.564 17.285 1.00 90.50 84 ARG A C 1
ATOM 657 O O . ARG A 1 84 ? -19.629 1.362 17.632 1.00 90.50 84 ARG A O 1
ATOM 664 N N . ARG A 1 85 ? -18.125 -0.249 18.138 1.00 89.06 85 ARG A N 1
ATOM 665 C CA . ARG A 1 85 ? -18.364 -0.260 19.590 1.00 89.06 85 ARG A CA 1
ATOM 666 C C . ARG A 1 85 ? -17.913 1.045 20.239 1.00 89.06 85 ARG A C 1
ATOM 668 O O . ARG A 1 85 ? -18.688 1.628 20.987 1.00 89.06 85 ARG A O 1
ATOM 675 N N . ALA A 1 86 ? -16.714 1.519 19.905 1.00 92.94 86 ALA A N 1
ATOM 676 C CA . ALA A 1 86 ? -16.128 2.730 20.472 1.00 92.94 86 ALA A CA 1
ATOM 677 C C . ALA A 1 86 ? -16.952 3.996 20.176 1.00 92.94 86 ALA A C 1
ATOM 679 O O . ALA A 1 86 ? -17.085 4.858 21.040 1.00 92.94 86 ALA A O 1
ATOM 680 N N . TYR A 1 87 ? -17.540 4.092 18.979 1.00 91.38 87 TYR A N 1
ATOM 681 C CA . TYR A 1 87 ? -18.296 5.271 18.536 1.00 91.38 87 TYR A CA 1
ATOM 682 C C . TYR A 1 87 ? -19.824 5.089 18.561 1.00 91.38 87 TYR A C 1
ATOM 684 O O . TYR A 1 87 ? -20.554 5.965 18.100 1.00 91.38 87 TYR A O 1
ATOM 692 N N . GLY A 1 88 ? -20.337 3.963 19.072 1.00 87.88 88 GLY A N 1
ATOM 693 C CA . GLY A 1 88 ? -21.782 3.711 19.174 1.00 87.88 88 GLY A CA 1
ATOM 694 C C . GLY A 1 88 ? -22.514 3.648 17.825 1.00 87.88 88 GLY A C 1
ATOM 695 O O . GLY A 1 88 ? -23.709 3.940 17.747 1.00 87.88 88 GLY A O 1
ATOM 696 N N . LEU A 1 89 ? -21.816 3.284 16.745 1.00 89.00 89 LEU A N 1
ATOM 697 C CA . LEU A 1 89 ? -22.370 3.295 15.392 1.00 89.00 89 LEU A CA 1
ATOM 698 C C . LEU A 1 89 ? -23.287 2.086 15.144 1.00 89.00 89 LEU A C 1
ATOM 700 O O . LEU A 1 89 ? -22.988 0.937 15.490 1.00 89.00 89 LEU A O 1
ATOM 704 N N . ARG A 1 90 ? -24.412 2.321 14.465 1.00 82.81 90 ARG A N 1
ATOM 705 C CA . ARG A 1 90 ? -25.314 1.257 13.998 1.00 82.81 90 ARG A CA 1
ATOM 706 C C . ARG A 1 90 ? -24.848 0.722 12.642 1.00 82.81 90 ARG A C 1
ATOM 708 O O . ARG A 1 90 ? -25.480 0.979 11.627 1.00 82.81 90 ARG A O 1
ATOM 715 N N . ALA A 1 91 ? -23.734 -0.006 12.632 1.00 81.00 91 ALA A N 1
ATOM 716 C CA . ALA A 1 91 ? -23.277 -0.709 11.435 1.00 81.00 91 ALA A CA 1
ATOM 717 C C . ALA A 1 91 ? -24.074 -2.004 11.211 1.00 81.00 91 ALA A C 1
ATOM 719 O O . ALA A 1 91 ? -24.319 -2.769 12.152 1.00 81.00 91 ALA A O 1
ATOM 720 N N . THR A 1 92 ? -24.454 -2.250 9.961 1.00 87.19 92 THR A N 1
ATOM 721 C CA . THR A 1 92 ? -25.200 -3.438 9.524 1.00 87.19 92 THR A CA 1
ATOM 722 C C . THR A 1 92 ? -24.244 -4.464 8.909 1.00 87.19 92 THR A C 1
ATOM 724 O O . THR A 1 92 ? -23.127 -4.136 8.513 1.00 87.19 92 THR A O 1
ATOM 727 N N . TRP A 1 93 ? -24.675 -5.721 8.770 1.00 88.00 93 TRP A N 1
ATOM 728 C CA . TRP A 1 93 ? -23.916 -6.747 8.038 1.00 88.00 93 TRP A CA 1
ATOM 729 C C . TRP A 1 93 ? -23.583 -6.319 6.595 1.00 88.00 93 TRP A C 1
ATOM 731 O O . TRP A 1 93 ? -22.536 -6.681 6.066 1.00 88.00 93 TRP A O 1
ATOM 741 N N . VAL A 1 94 ? -24.434 -5.485 5.985 1.00 92.00 94 VAL A N 1
ATOM 742 C CA . VAL A 1 94 ? -24.212 -4.898 4.656 1.00 92.00 94 VAL A CA 1
ATOM 743 C C . VAL A 1 94 ? -22.948 -4.037 4.623 1.00 92.00 94 VAL A C 1
ATOM 745 O O . VAL A 1 94 ? -22.229 -4.070 3.629 1.00 92.00 94 VAL A O 1
ATOM 748 N N . ASP A 1 95 ? -22.632 -3.306 5.695 1.00 91.75 95 ASP A N 1
ATOM 749 C CA . ASP A 1 95 ? -21.425 -2.472 5.761 1.00 91.75 95 ASP A CA 1
ATOM 750 C C . ASP A 1 95 ? -20.160 -3.335 5.837 1.00 91.75 95 ASP A C 1
ATOM 752 O O . ASP A 1 95 ? -19.165 -3.041 5.180 1.00 91.75 95 ASP A O 1
ATOM 756 N N . SER A 1 96 ? -20.233 -4.459 6.557 1.00 90.94 96 SER A N 1
ATOM 757 C CA . SER A 1 96 ? -19.167 -5.467 6.588 1.00 90.94 96 SER A CA 1
ATOM 758 C C . SER A 1 96 ? -18.939 -6.082 5.202 1.00 90.94 96 SER A C 1
ATOM 760 O O . SER A 1 96 ? -17.804 -6.128 4.731 1.00 90.94 96 SER A O 1
ATOM 762 N N . VAL A 1 97 ? -20.006 -6.458 4.487 1.00 93.25 97 VAL A N 1
ATOM 763 C CA . VAL A 1 97 ? -19.895 -6.976 3.112 1.00 93.25 97 VAL A CA 1
ATOM 764 C C . VAL A 1 97 ? -19.353 -5.918 2.153 1.00 93.25 97 VAL A C 1
ATOM 766 O O . VAL A 1 97 ? -18.491 -6.225 1.335 1.00 93.25 97 VAL A O 1
ATOM 769 N N . ARG A 1 98 ? -19.799 -4.662 2.266 1.00 93.69 98 ARG A N 1
ATOM 770 C CA . ARG A 1 98 ? -19.257 -3.544 1.478 1.00 93.69 98 ARG A CA 1
ATOM 771 C C . ARG A 1 98 ? -17.771 -3.333 1.736 1.00 93.69 98 ARG A C 1
ATOM 773 O O . ARG A 1 98 ? -17.049 -3.064 0.784 1.00 93.69 98 ARG A O 1
ATOM 780 N N . LEU A 1 99 ? -17.314 -3.489 2.978 1.00 91.94 99 LEU A N 1
ATOM 781 C CA . LEU A 1 99 ? -15.897 -3.410 3.322 1.00 91.94 99 LEU A CA 1
ATOM 782 C C . LEU A 1 99 ? -15.101 -4.536 2.642 1.00 91.94 99 LEU A C 1
ATOM 784 O O . LEU A 1 99 ? -14.108 -4.257 1.980 1.00 91.94 99 LEU A O 1
ATOM 788 N N . VAL A 1 100 ? -15.586 -5.783 2.704 1.00 93.50 100 VAL A N 1
ATOM 789 C CA . VAL A 1 100 ? -14.934 -6.934 2.046 1.00 93.50 100 VAL A CA 1
ATOM 790 C C . VAL A 1 100 ? -14.894 -6.775 0.526 1.00 93.50 100 VAL A C 1
ATOM 792 O O . VAL A 1 100 ? -13.855 -6.987 -0.090 1.00 93.50 100 VAL A O 1
ATOM 795 N N . VAL A 1 101 ? -16.017 -6.402 -0.093 1.00 93.38 101 VAL A N 1
ATOM 796 C CA . VAL A 1 101 ? -16.105 -6.236 -1.552 1.00 93.38 101 VAL A CA 1
ATOM 797 C C . VAL A 1 101 ? -15.329 -5.006 -2.010 1.00 93.38 101 VAL A C 1
ATOM 799 O O . VAL A 1 101 ? -14.731 -5.039 -3.077 1.00 93.38 101 VAL A O 1
ATOM 802 N N . GLY A 1 102 ? -15.309 -3.935 -1.216 1.00 93.12 102 GLY A N 1
ATOM 803 C CA . GLY A 1 102 ? -14.571 -2.708 -1.503 1.00 93.12 102 GLY A CA 1
ATOM 804 C C . GLY A 1 102 ? -13.057 -2.872 -1.385 1.00 93.12 102 GLY A C 1
ATOM 805 O O . GLY A 1 102 ? -12.333 -2.249 -2.159 1.00 93.12 102 GLY A O 1
ATOM 806 N N . ALA A 1 103 ? -12.580 -3.737 -0.484 1.00 89.00 103 ALA A N 1
ATOM 807 C CA . ALA A 1 103 ? -11.160 -3.985 -0.243 1.00 89.00 103 ALA A CA 1
ATOM 808 C C . ALA A 1 103 ? -10.344 -4.267 -1.522 1.00 89.00 103 ALA A C 1
ATOM 810 O O . ALA A 1 103 ? -9.365 -3.557 -1.745 1.00 89.00 103 ALA A O 1
ATOM 811 N N . PRO A 1 104 ? -10.717 -5.204 -2.423 1.00 87.00 104 PRO A N 1
ATOM 812 C CA . PRO A 1 104 ? -9.957 -5.431 -3.651 1.00 87.00 104 PRO A CA 1
ATOM 813 C C . PRO A 1 104 ? -9.935 -4.206 -4.578 1.00 87.00 104 PRO A C 1
ATOM 815 O O . PRO A 1 104 ? -8.890 -3.899 -5.145 1.00 87.00 104 PRO A O 1
ATOM 818 N N . PHE A 1 105 ? -11.037 -3.460 -4.714 1.00 90.75 105 PHE A N 1
ATOM 819 C CA . PHE A 1 105 ? -11.059 -2.246 -5.545 1.00 90.75 105 PHE A CA 1
ATOM 820 C C . PHE A 1 105 ? -10.190 -1.140 -4.955 1.00 90.75 105 PHE A C 1
ATOM 822 O O . PHE A 1 105 ? -9.415 -0.503 -5.670 1.00 90.75 105 PHE A O 1
ATOM 829 N N . TYR A 1 106 ? -10.286 -0.941 -3.642 1.00 89.06 106 TYR A N 1
ATOM 830 C CA . TYR A 1 106 ? -9.438 -0.008 -2.918 1.00 89.06 106 TYR A CA 1
ATOM 831 C C . TYR A 1 106 ? -7.960 -0.390 -3.061 1.00 89.06 106 TYR A C 1
ATOM 833 O O . TYR A 1 106 ? -7.130 0.459 -3.391 1.00 89.06 106 TYR A O 1
ATOM 841 N N . GLN A 1 107 ? -7.644 -1.682 -2.946 1.00 87.56 107 GLN A N 1
ATOM 842 C CA . GLN A 1 107 ? -6.297 -2.205 -3.127 1.00 87.56 107 GLN A CA 1
ATOM 843 C C . GLN A 1 107 ? -5.766 -1.967 -4.545 1.00 87.56 107 GLN A C 1
ATOM 845 O O . GLN A 1 107 ? -4.586 -1.659 -4.704 1.00 87.56 107 GLN A O 1
ATOM 850 N N . LEU A 1 108 ? -6.607 -2.052 -5.581 1.00 87.88 108 LEU A N 1
ATOM 851 C CA . LEU A 1 108 ? -6.214 -1.726 -6.957 1.00 87.88 108 LEU A CA 1
ATOM 852 C C . LEU A 1 108 ? -5.875 -0.241 -7.121 1.00 87.88 108 LEU A C 1
ATOM 854 O O . LEU A 1 108 ? -4.847 0.085 -7.715 1.00 87.88 108 LEU A O 1
ATOM 858 N N . VAL A 1 109 ? -6.688 0.659 -6.560 1.00 92.25 109 VAL A N 1
ATOM 859 C CA . VAL A 1 109 ? -6.419 2.109 -6.580 1.00 92.25 109 VAL A CA 1
ATOM 860 C C . VAL A 1 109 ? -5.100 2.417 -5.873 1.00 92.25 109 VAL A C 1
ATOM 862 O O . VAL A 1 109 ? -4.233 3.104 -6.418 1.00 92.25 109 VAL A O 1
ATOM 865 N N . LEU A 1 110 ? -4.919 1.852 -4.680 1.00 89.62 110 LEU A N 1
ATOM 866 C CA . LEU A 1 110 ? -3.696 1.957 -3.895 1.00 89.62 110 LEU A CA 1
ATOM 867 C C . LEU A 1 110 ? -2.474 1.404 -4.639 1.00 89.62 110 LEU A C 1
ATOM 869 O O . LEU A 1 110 ? -1.401 2.010 -4.623 1.00 89.62 110 LEU A O 1
ATOM 873 N N . SER A 1 111 ? -2.625 0.270 -5.316 1.00 87.62 111 SER A N 1
ATOM 874 C CA . SER A 1 111 ? -1.566 -0.352 -6.111 1.00 87.62 111 SER A CA 1
ATOM 875 C C . SER A 1 111 ? -1.185 0.499 -7.319 1.00 87.62 111 SER A C 1
ATOM 877 O O . SER A 1 111 ? -0.001 0.689 -7.586 1.00 87.62 111 SER A O 1
ATOM 879 N N . ALA A 1 112 ? -2.166 1.073 -8.019 1.00 89.31 112 ALA A N 1
ATOM 880 C CA . ALA A 1 112 ? -1.928 1.967 -9.147 1.00 89.31 112 ALA A CA 1
ATOM 881 C C . ALA A 1 112 ? -1.206 3.252 -8.711 1.00 89.31 112 ALA A C 1
ATOM 883 O O . ALA A 1 112 ? -0.260 3.692 -9.369 1.00 89.31 112 ALA A O 1
ATOM 884 N N . ALA A 1 113 ? -1.606 3.831 -7.575 1.00 89.12 113 ALA A N 1
ATOM 885 C CA . ALA A 1 113 ? -0.937 4.989 -6.991 1.00 89.12 113 ALA A CA 1
ATOM 886 C C . ALA A 1 113 ? 0.512 4.668 -6.592 1.00 89.12 113 ALA A C 1
ATOM 888 O O . ALA A 1 113 ? 1.423 5.439 -6.907 1.00 89.12 113 ALA A O 1
ATOM 889 N N . ALA A 1 114 ? 0.735 3.513 -5.958 1.00 88.81 114 ALA A N 1
ATOM 890 C CA . ALA A 1 114 ? 2.064 3.038 -5.593 1.00 88.81 114 ALA A CA 1
ATOM 891 C C . ALA A 1 114 ? 2.940 2.815 -6.834 1.00 88.81 114 ALA A C 1
ATOM 893 O O . ALA A 1 114 ? 4.045 3.346 -6.900 1.00 88.81 114 ALA A O 1
ATOM 894 N N . LEU A 1 115 ? 2.423 2.134 -7.860 1.00 89.88 115 LEU A N 1
ATOM 895 C CA . LEU A 1 115 ? 3.132 1.910 -9.119 1.00 89.88 115 LEU A CA 1
ATOM 896 C C . LEU A 1 115 ? 3.502 3.231 -9.802 1.00 89.88 115 LEU A C 1
ATOM 898 O O . LEU A 1 115 ? 4.659 3.427 -10.175 1.00 89.88 115 LEU A O 1
ATOM 902 N N . ARG A 1 116 ? 2.552 4.172 -9.920 1.00 88.94 116 ARG A N 1
ATOM 903 C CA . ARG A 1 116 ? 2.823 5.514 -10.460 1.00 88.94 116 ARG A CA 1
ATOM 904 C C . ARG A 1 116 ? 3.939 6.197 -9.674 1.00 88.94 116 ARG A C 1
ATOM 906 O O . ARG A 1 116 ? 4.843 6.771 -10.280 1.00 88.94 116 ARG A O 1
ATOM 913 N N . ALA A 1 117 ? 3.889 6.147 -8.347 1.00 85.75 117 ALA A N 1
ATOM 914 C CA . ALA A 1 117 ? 4.909 6.746 -7.499 1.00 85.75 117 ALA A CA 1
ATOM 915 C C . ALA A 1 117 ? 6.287 6.099 -7.693 1.00 85.75 117 ALA A C 1
ATOM 917 O O . ALA A 1 117 ? 7.275 6.818 -7.829 1.00 85.75 117 ALA A O 1
ATOM 918 N N . THR A 1 118 ? 6.361 4.769 -7.775 1.00 85.75 118 THR A N 1
ATOM 919 C CA . THR A 1 118 ? 7.611 4.040 -8.029 1.00 85.75 118 THR A CA 1
ATOM 920 C C . THR A 1 118 ? 8.185 4.373 -9.406 1.00 85.75 118 THR A C 1
ATOM 922 O O . THR A 1 118 ? 9.382 4.617 -9.523 1.00 85.75 118 THR A O 1
ATOM 925 N N . VAL A 1 119 ? 7.346 4.463 -10.443 1.00 88.44 119 VAL A N 1
ATOM 926 C CA . VAL A 1 119 ? 7.777 4.867 -11.793 1.00 88.44 119 VAL A CA 1
ATOM 927 C C . VAL A 1 119 ? 8.305 6.303 -11.798 1.00 88.44 119 VAL A C 1
ATOM 929 O O . VAL A 1 119 ? 9.338 6.571 -12.409 1.00 88.44 119 VAL A O 1
ATOM 932 N N . ARG A 1 120 ? 7.641 7.233 -11.101 1.00 87.44 120 ARG A N 1
ATOM 933 C CA . ARG A 1 120 ? 8.126 8.616 -10.954 1.00 87.44 120 ARG A CA 1
ATOM 934 C C . ARG A 1 120 ? 9.463 8.671 -10.221 1.00 87.44 120 ARG A C 1
ATOM 936 O O . ARG A 1 120 ? 10.372 9.351 -10.688 1.00 87.44 120 ARG A O 1
ATOM 943 N N . LEU A 1 121 ? 9.604 7.913 -9.134 1.00 85.50 121 LEU A N 1
ATOM 944 C CA . LEU A 1 121 ? 10.856 7.792 -8.390 1.00 85.50 121 LEU A CA 1
ATOM 945 C C . LEU A 1 121 ? 11.991 7.268 -9.278 1.00 85.50 121 LEU A C 1
ATOM 947 O O . LEU A 1 121 ? 13.062 7.865 -9.306 1.00 85.50 121 LEU A O 1
ATOM 951 N N . ALA A 1 122 ? 11.744 6.203 -10.046 1.00 85.50 122 ALA A N 1
ATOM 952 C CA . ALA A 1 122 ? 12.726 5.634 -10.970 1.00 85.50 122 ALA A CA 1
ATOM 953 C C . ALA A 1 122 ? 13.144 6.619 -12.078 1.00 85.50 122 ALA A C 1
ATOM 955 O O . ALA A 1 122 ? 14.270 6.569 -12.560 1.00 85.50 122 ALA A O 1
ATOM 956 N N . ARG A 1 123 ? 12.255 7.546 -12.458 1.00 88.50 123 ARG A N 1
ATOM 957 C CA . ARG A 1 123 ? 12.528 8.637 -13.411 1.00 88.50 123 ARG A CA 1
ATOM 958 C C . ARG A 1 123 ? 13.150 9.882 -12.761 1.00 88.50 123 ARG A C 1
ATOM 960 O O . ARG A 1 123 ? 13.277 10.901 -13.431 1.00 88.50 123 ARG A O 1
ATOM 967 N N . GLY A 1 124 ? 13.475 9.842 -11.467 1.00 83.69 124 GLY A N 1
ATOM 968 C CA . GLY A 1 124 ? 14.010 10.988 -10.722 1.00 83.69 124 GLY A CA 1
ATOM 969 C C . GLY A 1 124 ? 12.997 12.113 -10.470 1.00 83.69 124 GLY A C 1
ATOM 970 O O . GLY A 1 124 ? 13.373 13.199 -10.038 1.00 83.69 124 GLY A O 1
ATOM 971 N N . GLN A 1 125 ? 11.704 11.882 -10.718 1.00 84.00 125 GLN A N 1
ATOM 972 C CA . GLN A 1 125 ? 10.643 12.882 -10.570 1.00 84.00 125 GLN A CA 1
ATOM 973 C C . GLN A 1 125 ? 10.148 12.945 -9.121 1.00 84.00 125 GLN A C 1
ATOM 975 O O . GLN A 1 125 ? 9.083 12.425 -8.783 1.00 84.00 125 GLN A O 1
ATOM 980 N N . LEU A 1 126 ? 10.935 13.593 -8.265 1.00 74.56 126 LEU A N 1
ATOM 981 C CA . LEU A 1 126 ? 10.669 13.725 -6.828 1.00 74.56 126 LEU A CA 1
ATOM 982 C C . LEU A 1 126 ? 9.815 14.949 -6.465 1.00 74.56 126 LEU A C 1
ATOM 984 O O . LEU A 1 126 ? 9.410 15.091 -5.312 1.00 74.56 126 LEU A O 1
ATOM 988 N N . GLU A 1 127 ? 9.514 15.803 -7.442 1.00 74.69 127 GLU A N 1
ATOM 989 C CA . GLU A 1 127 ? 8.730 17.021 -7.251 1.00 74.69 127 GLU A CA 1
ATOM 990 C C . GLU A 1 127 ? 7.367 16.729 -6.612 1.00 74.69 127 GLU A C 1
ATOM 992 O O . GLU A 1 127 ? 6.610 15.839 -7.033 1.00 74.69 127 GLU A O 1
ATOM 997 N N . TRP A 1 128 ? 7.043 17.501 -5.578 1.00 71.31 128 TRP A N 1
ATOM 998 C CA . TRP A 1 128 ? 5.714 17.493 -4.989 1.00 71.31 128 TRP A CA 1
ATOM 999 C C . TRP A 1 128 ? 4.768 18.279 -5.898 1.00 71.31 128 TRP A C 1
ATOM 1001 O O . TRP A 1 128 ? 4.968 19.472 -6.118 1.00 71.31 128 TRP A O 1
ATOM 1011 N N . GLU A 1 129 ? 3.715 17.629 -6.397 1.00 66.25 129 GLU A N 1
ATOM 1012 C CA . GLU A 1 129 ? 2.631 18.309 -7.108 1.00 66.25 129 GLU A CA 1
ATOM 1013 C C . GLU A 1 129 ? 1.858 19.160 -6.084 1.00 66.25 129 GLU A C 1
ATOM 1015 O O . GLU A 1 129 ? 0.951 18.685 -5.400 1.00 66.25 129 GLU A O 1
ATOM 1020 N N . LYS A 1 130 ? 2.276 20.420 -5.898 1.00 62.97 130 LYS A N 1
ATOM 1021 C CA . LYS A 1 130 ? 1.540 21.376 -5.065 1.00 62.97 130 LYS A CA 1
ATOM 1022 C C . LYS A 1 130 ? 0.227 21.684 -5.780 1.00 62.97 130 LYS A C 1
ATOM 1024 O O . LYS A 1 130 ? 0.239 22.242 -6.872 1.00 62.97 130 LYS A O 1
ATOM 1029 N N . THR A 1 131 ? -0.903 21.368 -5.158 1.00 69.50 131 THR A N 1
ATOM 1030 C CA . THR A 1 131 ? -2.172 22.007 -5.523 1.00 69.50 131 THR A CA 1
ATOM 1031 C C . THR A 1 131 ? -2.011 23.515 -5.346 1.00 69.50 131 THR A C 1
ATOM 1033 O O . THR A 1 131 ? -1.371 23.939 -4.379 1.00 69.50 131 THR A O 1
ATOM 1036 N N . THR A 1 132 ? -2.572 24.327 -6.244 1.00 72.44 132 THR A N 1
ATOM 1037 C CA . THR A 1 132 ? -2.557 25.792 -6.117 1.00 72.44 132 THR A CA 1
ATOM 1038 C C . THR A 1 132 ? -3.125 26.187 -4.757 1.00 72.44 132 THR A C 1
ATOM 1040 O O . THR A 1 132 ? -4.329 26.105 -4.520 1.00 72.44 132 THR A O 1
ATOM 1043 N N . HIS A 1 133 ? -2.250 26.567 -3.830 1.00 63.22 133 HIS A N 1
ATOM 1044 C CA . HIS A 1 133 ? -2.642 26.937 -2.481 1.00 63.22 133 HIS A CA 1
ATOM 1045 C C . HIS A 1 133 ? -3.048 28.410 -2.524 1.00 63.22 133 HIS A C 1
ATOM 1047 O O . HIS A 1 133 ? -2.198 29.292 -2.492 1.00 63.22 133 HIS A O 1
ATOM 1053 N N . LEU A 1 134 ? -4.348 28.686 -2.646 1.00 73.94 134 LEU A N 1
ATOM 1054 C CA . LEU A 1 134 ? -4.875 30.050 -2.806 1.00 73.94 134 LEU A CA 1
ATOM 1055 C C . LEU A 1 134 ? -4.698 30.942 -1.560 1.00 73.94 134 LEU A C 1
ATOM 1057 O O . LEU A 1 134 ? -5.046 32.115 -1.602 1.00 73.94 134 LEU A O 1
ATOM 1061 N N . GLY A 1 135 ? -4.173 30.416 -0.445 1.00 69.38 135 GLY A N 1
ATOM 1062 C CA . GLY A 1 135 ? -3.820 31.224 0.732 1.00 69.38 135 GLY A CA 1
ATOM 1063 C C . GLY A 1 135 ? -5.003 31.935 1.405 1.00 69.38 135 GLY A C 1
ATOM 1064 O O . GLY A 1 135 ? -4.790 32.858 2.185 1.00 69.38 135 GLY A O 1
ATOM 1065 N N . ALA A 1 136 ? -6.241 31.497 1.146 1.00 67.62 136 ALA A N 1
ATOM 1066 C CA . ALA A 1 136 ? -7.479 32.158 1.574 1.00 67.62 136 ALA A CA 1
ATOM 1067 C C . ALA A 1 136 ? -7.688 32.235 3.103 1.00 67.62 136 ALA A C 1
ATOM 1069 O O . ALA A 1 136 ? -8.640 32.852 3.565 1.00 67.62 136 ALA A O 1
ATOM 1070 N N . HIS A 1 137 ? -6.802 31.631 3.897 1.00 67.94 137 HIS A N 1
ATOM 1071 C CA . HIS A 1 137 ? -6.853 31.635 5.361 1.00 67.94 137 HIS A CA 1
ATOM 1072 C C . HIS A 1 137 ? -6.020 32.761 6.009 1.00 67.94 137 HIS A C 1
ATOM 1074 O O . HIS A 1 137 ? -6.007 32.870 7.230 1.00 67.94 137 HIS A O 1
ATOM 1080 N N . HIS A 1 138 ? -5.335 33.605 5.223 1.00 62.31 138 HIS A N 1
ATOM 1081 C CA . HIS A 1 138 ? -4.513 34.717 5.731 1.00 62.31 138 HIS A CA 1
ATOM 1082 C C . HIS A 1 138 ? -5.238 36.070 5.823 1.00 62.31 138 HIS A C 1
ATOM 1084 O O . HIS A 1 138 ? -4.597 37.081 6.103 1.00 62.31 138 HIS A O 1
ATOM 1090 N N . THR A 1 139 ? -6.560 36.134 5.647 1.00 64.31 139 THR A N 1
ATOM 1091 C CA . THR A 1 139 ? -7.331 37.352 5.950 1.00 64.31 139 THR A CA 1
ATOM 1092 C C . THR A 1 139 ? -7.531 37.480 7.462 1.00 64.31 139 THR A C 1
ATOM 1094 O O . THR A 1 139 ? -8.639 37.334 7.971 1.00 64.31 139 THR A O 1
ATOM 1097 N N . VAL A 1 140 ? -6.444 37.696 8.200 1.00 65.19 140 VAL A N 1
ATOM 1098 C CA . VAL A 1 140 ? -6.507 38.129 9.598 1.00 65.19 140 VAL A CA 1
ATOM 1099 C C . VAL A 1 140 ? -6.739 39.642 9.566 1.00 65.19 140 VAL A C 1
ATOM 1101 O O . VAL A 1 140 ? -5.881 40.355 9.043 1.00 65.19 140 VAL A O 1
ATOM 1104 N N . PRO A 1 141 ? -7.873 40.165 10.071 1.00 62.31 141 PRO A N 1
ATOM 1105 C CA . PRO A 1 141 ? -8.030 41.598 10.270 1.00 62.31 141 PRO A CA 1
ATOM 1106 C C . PRO A 1 141 ? -6.931 42.047 11.231 1.00 62.31 141 PRO A C 1
ATOM 1108 O O . PRO A 1 141 ? -6.873 41.573 12.365 1.00 62.31 141 PRO A O 1
ATOM 1111 N N . THR A 1 142 ? -6.029 42.912 10.778 1.00 65.31 142 THR A N 1
ATOM 1112 C CA . THR A 1 142 ? -5.030 43.532 11.648 1.00 65.31 142 THR A CA 1
ATOM 1113 C C . THR A 1 142 ? -5.756 44.242 12.795 1.00 6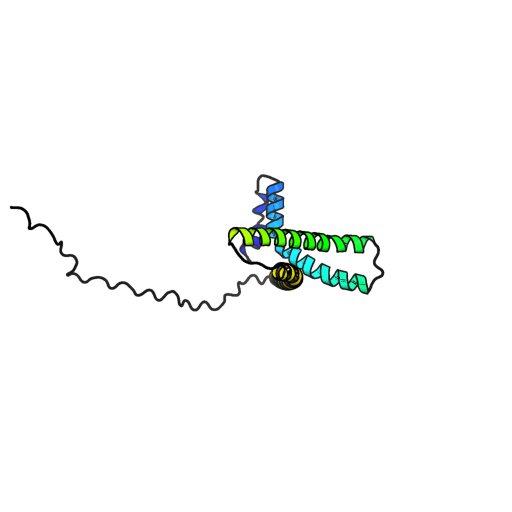5.31 142 THR A C 1
ATOM 1115 O O . THR A 1 142 ? -6.614 45.090 12.527 1.00 65.31 142 THR A O 1
ATOM 1118 N N . PRO A 1 143 ? -5.473 43.906 14.071 1.00 63.72 143 PRO A N 1
ATOM 1119 C CA . PRO A 1 143 ? -6.022 44.647 15.195 1.00 63.72 143 PRO A CA 1
ATOM 1120 C C . PRO A 1 143 ? -5.648 46.123 15.054 1.00 63.72 143 PRO A C 1
ATOM 1122 O O . PRO A 1 143 ? -4.481 46.468 14.877 1.00 63.72 143 PRO A O 1
ATOM 1125 N N . ARG A 1 144 ? -6.657 46.995 15.074 1.00 65.12 144 ARG A N 1
ATOM 1126 C CA . ARG A 1 144 ? -6.469 48.446 15.073 1.00 65.12 144 ARG A CA 1
ATOM 1127 C C . ARG A 1 144 ? -5.740 48.813 16.362 1.00 65.12 144 ARG A C 1
ATOM 1129 O O . ARG A 1 144 ? -6.279 48.549 17.434 1.00 65.12 144 ARG A O 1
ATOM 1136 N N . GLU A 1 145 ? -4.548 49.398 16.269 1.00 64.75 145 GLU A N 1
ATOM 1137 C CA . GLU A 1 145 ? -3.873 49.892 17.469 1.00 64.75 145 GLU A CA 1
ATOM 1138 C C . GLU A 1 145 ? -4.739 50.970 18.144 1.00 64.75 145 GLU A C 1
ATOM 1140 O O . GLU A 1 145 ? -5.202 51.898 17.462 1.00 64.75 145 GLU A O 1
ATOM 1145 N N . PRO A 1 146 ? -5.007 50.849 19.455 1.00 62.75 146 PRO A N 1
ATOM 1146 C CA . PRO A 1 146 ? -5.738 51.865 20.191 1.00 62.75 146 PRO A CA 1
ATOM 1147 C C . PRO A 1 146 ? -4.923 53.160 20.216 1.00 62.75 146 PRO A C 1
ATOM 1149 O O . PRO A 1 146 ? -3.734 53.174 20.534 1.00 62.75 146 PRO A O 1
ATOM 1152 N N . GLY A 1 147 ? -5.560 54.267 19.828 1.00 67.38 147 GLY A N 1
ATOM 1153 C CA . GLY A 1 147 ? -4.905 55.571 19.774 1.00 67.38 147 GLY A CA 1
ATOM 1154 C C . GLY A 1 147 ? -4.460 56.058 21.166 1.00 67.38 147 GLY A C 1
ATOM 1155 O O . GLY A 1 147 ? -5.007 55.613 22.176 1.00 67.38 147 GLY A O 1
ATOM 1156 N N . PRO A 1 148 ? -3.543 57.043 21.251 1.00 59.66 148 PRO A N 1
ATOM 1157 C CA . PRO A 1 148 ? -2.850 57.455 22.486 1.00 59.66 148 PRO A CA 1
ATOM 1158 C C . PRO A 1 148 ? -3.724 57.857 23.691 1.00 59.66 148 PRO A C 1
ATOM 1160 O O . PRO A 1 148 ? -3.204 58.089 24.777 1.00 59.66 148 PRO A O 1
ATOM 1163 N N . ARG A 1 149 ? -5.047 57.976 23.522 1.00 58.59 149 ARG A N 1
ATOM 1164 C CA . ARG A 1 149 ? -5.994 58.357 24.578 1.00 58.59 149 ARG A CA 1
ATOM 1165 C C . ARG A 1 149 ? -6.456 57.192 25.461 1.00 58.59 149 ARG A C 1
ATOM 1167 O O . ARG A 1 149 ? -6.997 57.460 26.527 1.00 58.59 149 ARG A O 1
ATOM 1174 N N . GLU A 1 150 ? -6.244 55.935 25.065 1.00 58.25 150 GLU A N 1
ATOM 1175 C CA . GLU A 1 150 ? -6.692 54.765 25.849 1.00 58.25 150 GLU A CA 1
ATOM 1176 C C . GLU A 1 150 ? -5.666 54.252 26.875 1.00 58.25 150 GLU A C 1
ATOM 1178 O O . GLU A 1 150 ? -6.001 53.412 27.703 1.00 58.25 150 GLU A O 1
ATOM 1183 N N . LEU A 1 151 ? -4.445 54.799 26.892 1.00 58.41 151 LEU A N 1
ATOM 1184 C CA . LEU A 1 151 ? -3.375 54.418 27.832 1.00 58.41 151 LEU A CA 1
ATOM 1185 C C . LEU A 1 151 ? -3.341 55.255 29.127 1.00 58.41 151 LEU A C 1
ATOM 1187 O O . LEU A 1 151 ? -2.408 55.121 29.917 1.00 58.41 151 LEU A O 1
ATOM 1191 N N . ALA A 1 152 ? -4.331 56.118 29.374 1.00 61.47 152 ALA A N 1
ATOM 1192 C CA . ALA A 1 152 ? -4.394 56.868 30.628 1.00 61.47 152 ALA A CA 1
ATOM 1193 C C . ALA A 1 152 ? -4.796 55.932 31.792 1.00 61.47 152 ALA A C 1
ATOM 1195 O O . ALA A 1 152 ? -5.854 55.299 31.715 1.00 61.47 152 ALA A O 1
ATOM 1196 N N . PRO A 1 153 ? -4.003 55.833 32.877 1.00 59.34 153 PRO A N 1
ATOM 1197 C CA . PRO A 1 153 ? -4.316 54.951 33.996 1.00 59.34 153 PRO A CA 1
ATOM 1198 C C . PRO A 1 153 ? -5.578 55.438 34.717 1.00 59.34 153 PRO A C 1
ATOM 12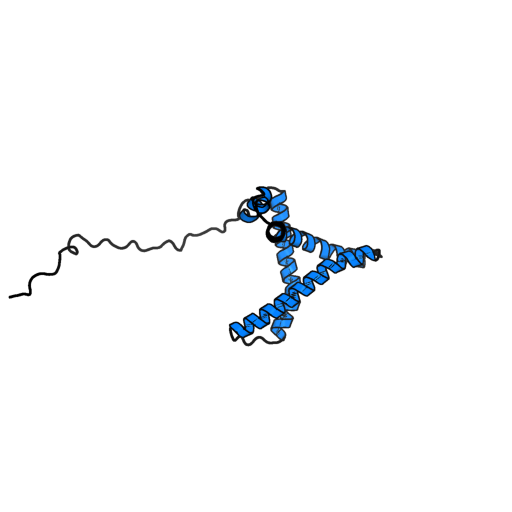00 O O . PRO A 1 153 ? -5.583 56.467 35.390 1.00 59.34 153 PRO A O 1
ATOM 1203 N N . ARG A 1 154 ? -6.674 54.684 34.579 1.00 65.19 154 ARG A N 1
ATOM 1204 C CA . ARG A 1 154 ? -7.855 54.835 35.432 1.00 65.19 154 ARG A CA 1
ATOM 1205 C C . ARG A 1 154 ? -7.573 54.198 36.788 1.00 65.19 154 ARG A C 1
ATOM 1207 O O . ARG A 1 154 ? -7.624 52.979 36.912 1.00 65.19 154 ARG A O 1
ATOM 1214 N N . GLY A 1 155 ? -7.358 55.036 37.794 1.00 57.06 155 GLY A N 1
ATOM 1215 C CA . GLY A 1 155 ? -7.538 54.658 39.191 1.00 57.06 155 GLY A CA 1
ATOM 1216 C C . GLY A 1 155 ? -6.455 55.210 40.099 1.00 57.06 155 GLY A C 1
ATOM 1217 O O . GLY A 1 155 ? -5.341 54.709 40.060 1.00 57.06 155 GLY A O 1
ATOM 1218 N N . LEU A 1 156 ? -6.817 56.216 40.900 1.00 58.41 156 LEU A N 1
ATOM 1219 C CA . LEU A 1 156 ? -6.491 56.367 42.327 1.00 58.41 156 LEU A CA 1
ATOM 1220 C C . LEU A 1 156 ? -7.182 57.640 42.872 1.00 58.41 156 LEU A C 1
ATOM 1222 O O . LEU A 1 156 ? -6.529 58.541 43.377 1.00 58.41 156 LEU A O 1
ATOM 1226 N N . GLU A 1 157 ? -8.513 57.724 42.787 1.00 54.06 157 GLU A N 1
ATOM 1227 C CA . GLU A 1 157 ? -9.282 58.674 43.609 1.00 54.06 157 GLU A CA 1
ATOM 1228 C C . GLU A 1 157 ? -10.479 57.941 44.215 1.00 54.06 157 GLU A C 1
ATOM 1230 O O . GLU A 1 157 ? -11.486 57.678 43.559 1.00 54.06 157 GLU A O 1
ATOM 1235 N N . GLY A 1 158 ? -10.297 57.514 45.463 1.00 54.09 158 GLY A N 1
ATOM 1236 C CA . GLY A 1 158 ? -11.264 56.730 46.221 1.00 54.09 158 GLY A CA 1
ATOM 1237 C C . GLY A 1 158 ? -10.686 56.200 47.533 1.00 54.09 158 GLY A C 1
ATOM 1238 O O . GLY A 1 158 ? -10.761 54.999 47.770 1.00 54.09 158 GLY A O 1
ATOM 1239 N N . ALA A 1 159 ? -10.082 57.067 48.354 1.00 44.47 159 ALA A N 1
ATOM 1240 C CA . ALA A 1 159 ? -9.856 56.817 49.780 1.00 44.47 159 ALA A CA 1
ATOM 1241 C C . ALA A 1 159 ? -9.576 58.137 50.532 1.00 44.47 159 ALA A C 1
ATOM 1243 O O . ALA A 1 159 ? -8.480 58.676 50.409 1.00 44.47 159 ALA A O 1
ATOM 1244 N N . LEU A 1 160 ? -10.571 58.542 51.337 1.00 39.84 160 LEU A N 1
ATOM 1245 C CA . LEU A 1 160 ? -10.580 59.548 52.420 1.00 39.84 160 LEU A CA 1
ATOM 1246 C C . LEU A 1 160 ? -10.539 61.035 52.033 1.00 39.84 160 LEU A C 1
ATOM 1248 O O . LEU A 1 160 ? -9.464 61.551 51.671 1.00 39.84 160 LEU A O 1
#

Radius of gyration: 28.11 Å; chains: 1; bounding box: 47×86×72 Å